Protein AF-A0A6A5KMH1-F1 (afdb_monomer)

Structure (mmCIF, N/CA/C/O backbone):
data_AF-A0A6A5KMH1-F1
#
_entry.id   AF-A0A6A5KMH1-F1
#
loop_
_atom_site.group_PDB
_atom_site.id
_atom_site.type_symbol
_atom_site.label_atom_id
_atom_site.label_alt_id
_atom_site.label_comp_id
_atom_site.label_asym_id
_atom_site.label_entity_id
_atom_site.label_seq_id
_atom_site.pdbx_PDB_ins_code
_atom_site.Cartn_x
_atom_site.Cartn_y
_atom_site.Cartn_z
_atom_site.occupancy
_atom_site.B_iso_or_equiv
_atom_site.auth_seq_id
_atom_site.auth_comp_id
_atom_site.auth_asym_id
_atom_site.auth_atom_id
_atom_site.pdbx_PDB_model_num
ATOM 1 N N . MET A 1 1 ? 31.947 1.098 -14.928 1.00 45.28 1 MET A N 1
ATOM 2 C CA . MET A 1 1 ? 30.630 0.999 -14.259 1.00 45.28 1 MET A CA 1
ATOM 3 C C . MET A 1 1 ? 30.113 2.409 -14.022 1.00 45.28 1 MET A C 1
ATOM 5 O O . MET A 1 1 ? 30.862 3.179 -13.425 1.00 45.28 1 MET A O 1
ATOM 9 N N . PRO A 1 2 ? 28.929 2.810 -14.512 1.00 47.69 2 PRO A N 1
ATOM 10 C CA . PRO A 1 2 ? 28.436 4.150 -14.233 1.00 47.69 2 PRO A CA 1
ATOM 11 C C . PRO A 1 2 ? 27.961 4.206 -12.776 1.00 47.69 2 PRO A C 1
ATOM 13 O O . PRO A 1 2 ? 27.187 3.360 -12.329 1.00 47.69 2 PRO A O 1
ATOM 16 N N . LYS A 1 3 ? 28.475 5.179 -12.020 1.00 47.88 3 LYS A N 1
ATOM 17 C CA . LYS A 1 3 ? 28.023 5.472 -10.658 1.00 47.88 3 LYS A CA 1
ATOM 18 C C . LYS A 1 3 ? 26.606 6.044 -10.747 1.00 47.88 3 LYS A C 1
ATOM 20 O O . LYS A 1 3 ? 26.408 7.094 -11.349 1.00 47.88 3 LYS A O 1
ATOM 25 N N . SER A 1 4 ? 25.635 5.338 -10.172 1.00 57.47 4 SER A N 1
ATOM 26 C CA . SER A 1 4 ? 24.266 5.832 -10.022 1.00 57.47 4 SER A CA 1
ATOM 27 C C . SER A 1 4 ? 24.286 7.104 -9.178 1.00 57.47 4 SER A C 1
ATOM 29 O O . SER A 1 4 ? 24.722 7.074 -8.028 1.00 57.47 4 SER A O 1
ATOM 31 N N . ILE A 1 5 ? 23.818 8.213 -9.749 1.00 55.00 5 ILE A N 1
ATOM 32 C CA . ILE A 1 5 ? 23.582 9.471 -9.039 1.00 55.00 5 ILE A CA 1
ATOM 33 C C . ILE A 1 5 ? 22.462 9.204 -8.029 1.00 55.00 5 ILE A C 1
ATOM 35 O O . ILE A 1 5 ? 21.295 9.069 -8.393 1.00 55.00 5 ILE A O 1
ATOM 39 N N . PHE A 1 6 ? 22.835 9.040 -6.761 1.00 53.56 6 PHE A N 1
ATOM 40 C CA . PHE A 1 6 ? 21.895 8.939 -5.652 1.00 53.56 6 PHE A CA 1
ATOM 41 C C . PHE A 1 6 ? 21.291 10.334 -5.458 1.00 53.56 6 PHE A C 1
ATOM 43 O O . PHE A 1 6 ? 21.964 11.238 -4.967 1.00 53.56 6 PHE A O 1
ATOM 50 N N . HIS A 1 7 ? 20.053 10.541 -5.909 1.00 54.84 7 HIS A N 1
ATOM 51 C CA . HIS A 1 7 ? 19.336 11.777 -5.619 1.00 54.84 7 HIS A CA 1
ATOM 52 C C . HIS A 1 7 ? 18.960 11.748 -4.128 1.00 54.84 7 HIS A C 1
ATOM 54 O O . HIS A 1 7 ? 18.227 10.851 -3.715 1.00 54.84 7 HIS A O 1
ATOM 60 N N . PRO A 1 8 ? 19.429 12.696 -3.298 1.00 51.84 8 PRO A N 1
ATOM 61 C CA . PRO A 1 8 ? 19.212 12.673 -1.846 1.00 51.84 8 PRO A CA 1
ATOM 62 C C . PRO A 1 8 ? 17.735 12.814 -1.432 1.00 51.84 8 PRO A C 1
ATOM 64 O O . PRO A 1 8 ? 17.400 12.604 -0.271 1.00 51.84 8 PRO A O 1
ATOM 67 N N . TYR A 1 9 ? 16.848 13.131 -2.381 1.00 51.22 9 TYR A N 1
ATOM 68 C CA . TYR A 1 9 ? 15.399 13.243 -2.190 1.00 51.22 9 TYR A CA 1
ATOM 69 C C . TYR A 1 9 ? 14.610 12.018 -2.678 1.00 51.22 9 TYR A C 1
ATOM 71 O O . TYR A 1 9 ? 13.392 11.963 -2.498 1.00 51.22 9 TYR A O 1
ATOM 79 N N . ASP A 1 10 ? 15.277 11.016 -3.259 1.00 54.19 10 ASP A N 1
ATOM 80 C CA . ASP A 1 10 ? 14.652 9.730 -3.567 1.00 54.19 10 ASP A CA 1
ATOM 81 C C . ASP A 1 10 ? 14.615 8.877 -2.296 1.00 54.19 10 ASP A C 1
ATOM 83 O O . ASP A 1 10 ? 15.357 7.904 -2.139 1.00 54.19 10 ASP A O 1
ATOM 87 N N . THR A 1 11 ? 13.722 9.227 -1.361 1.00 61.69 11 THR A N 1
ATOM 88 C CA . THR A 1 11 ? 13.323 8.266 -0.329 1.00 61.69 11 THR A CA 1
ATOM 89 C C . THR A 1 11 ? 12.922 6.974 -1.046 1.00 61.69 11 THR A C 1
ATOM 91 O O . THR A 1 11 ? 12.072 7.030 -1.946 1.00 61.69 11 THR A O 1
ATOM 94 N N . PRO A 1 12 ? 13.507 5.814 -0.691 1.00 85.44 12 PRO A N 1
ATOM 95 C CA . PRO A 1 12 ? 13.247 4.574 -1.399 1.00 85.44 12 PRO A CA 1
ATOM 96 C C . PRO A 1 12 ? 11.742 4.331 -1.511 1.00 85.44 12 PRO A C 1
ATOM 98 O O . PRO A 1 12 ? 11.022 4.364 -0.513 1.00 85.44 12 PRO A O 1
ATOM 101 N N . LYS A 1 13 ? 11.252 4.066 -2.730 1.00 85.81 13 LYS A N 1
ATOM 102 C CA . LYS A 1 13 ? 9.817 3.848 -3.008 1.00 85.81 13 LYS A CA 1
ATOM 103 C C . LYS A 1 13 ? 9.169 2.848 -2.045 1.00 85.81 13 LYS A C 1
ATOM 105 O O . LYS A 1 13 ? 7.999 2.993 -1.717 1.00 85.81 13 LYS A O 1
ATOM 110 N N . LYS A 1 14 ? 9.945 1.864 -1.570 1.00 87.69 14 LYS A N 1
ATOM 111 C CA . LYS A 1 14 ? 9.519 0.893 -0.556 1.00 87.69 14 LYS A CA 1
ATOM 112 C C . LYS A 1 14 ? 9.060 1.573 0.736 1.00 87.69 14 LYS A C 1
ATOM 114 O O . LYS A 1 14 ? 7.925 1.375 1.146 1.00 87.69 14 LYS A O 1
ATOM 119 N N . SER A 1 15 ? 9.915 2.402 1.331 1.00 89.19 15 SER A N 1
ATOM 120 C CA . SER A 1 15 ? 9.637 3.097 2.592 1.00 89.19 15 SER A CA 1
ATOM 121 C C . SER A 1 15 ? 8.455 4.058 2.470 1.00 89.19 15 SER A C 1
ATOM 123 O O . SER A 1 15 ? 7.661 4.157 3.395 1.00 89.19 15 SER A O 1
ATOM 125 N N . ARG A 1 16 ? 8.291 4.717 1.311 1.00 90.88 16 ARG A N 1
ATOM 126 C CA . ARG A 1 16 ? 7.129 5.584 1.043 1.00 90.88 16 ARG A CA 1
ATOM 127 C C . ARG A 1 16 ? 5.816 4.810 1.033 1.00 90.88 16 ARG A C 1
ATOM 129 O O . ARG A 1 16 ? 4.851 5.255 1.635 1.00 90.88 16 ARG A O 1
ATOM 136 N N . ILE A 1 17 ? 5.780 3.678 0.328 1.00 92.75 17 ILE A N 1
ATOM 137 C CA . ILE A 1 17 ? 4.578 2.841 0.234 1.00 92.75 17 ILE A CA 1
ATOM 138 C C . ILE A 1 17 ? 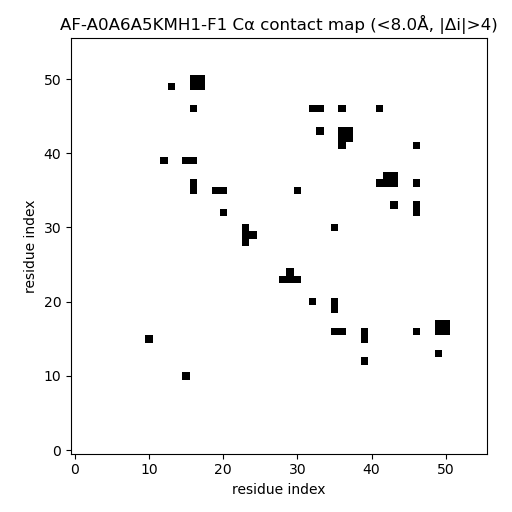4.226 2.274 1.610 1.00 92.75 17 ILE A C 1
ATOM 140 O O . ILE A 1 17 ? 3.071 2.365 2.002 1.00 92.75 17 ILE A O 1
ATOM 144 N N . LYS A 1 18 ? 5.216 1.772 2.355 1.00 92.06 18 LYS A N 1
ATOM 145 C CA . LYS A 1 18 ? 5.021 1.243 3.712 1.00 92.06 18 LYS A CA 1
ATOM 146 C C . LYS A 1 18 ? 4.501 2.307 4.671 1.00 92.06 18 LYS A C 1
ATOM 148 O O . LYS A 1 18 ? 3.386 2.192 5.149 1.00 92.06 18 LYS A O 1
ATOM 153 N N . GLY A 1 19 ? 5.230 3.413 4.829 1.00 93.44 19 GLY A N 1
ATOM 154 C CA . GLY A 1 19 ? 4.822 4.468 5.757 1.00 93.44 19 GLY A CA 1
ATOM 155 C C . GLY A 1 19 ? 3.465 5.091 5.416 1.00 93.44 19 GLY A C 1
ATOM 156 O O . GLY A 1 19 ? 2.731 5.487 6.314 1.00 93.44 19 GLY A O 1
ATOM 157 N N . ALA A 1 20 ? 3.102 5.162 4.130 1.00 94.56 20 ALA A N 1
ATOM 158 C CA . ALA A 1 20 ? 1.776 5.613 3.725 1.00 94.56 20 ALA A CA 1
ATOM 159 C C . ALA A 1 20 ? 0.680 4.588 4.063 1.00 94.56 20 ALA A C 1
ATOM 161 O O . ALA A 1 20 ? -0.375 4.998 4.541 1.00 94.56 20 ALA A O 1
ATOM 162 N N . ALA A 1 21 ? 0.926 3.294 3.829 1.00 94.81 21 ALA A N 1
ATOM 163 C CA . ALA A 1 21 ? 0.011 2.221 4.213 1.00 94.81 21 ALA A CA 1
ATOM 164 C C . ALA A 1 21 ? -0.201 2.204 5.735 1.00 94.81 21 ALA A C 1
ATOM 166 O O . ALA A 1 21 ? -1.331 2.374 6.186 1.00 94.81 21 ALA A O 1
ATOM 167 N N . ASP A 1 22 ? 0.889 2.176 6.509 1.00 95.12 22 ASP A N 1
ATOM 168 C CA . ASP A 1 22 ? 0.865 2.181 7.976 1.00 95.12 22 ASP A CA 1
ATOM 169 C C . ASP A 1 22 ? 0.125 3.405 8.530 1.00 95.12 22 ASP A C 1
ATOM 171 O O . ASP A 1 22 ? -0.662 3.302 9.470 1.00 95.12 22 ASP A O 1
ATOM 175 N N . PHE A 1 23 ? 0.350 4.586 7.943 1.00 95.50 23 PHE A N 1
ATOM 176 C CA . PHE A 1 23 ? -0.335 5.807 8.357 1.00 95.50 23 PHE A CA 1
ATOM 177 C C . PHE A 1 23 ? -1.840 5.745 8.081 1.00 95.50 23 PHE A C 1
ATOM 179 O O . PHE A 1 23 ? -2.632 6.150 8.935 1.00 95.50 23 PHE A O 1
ATOM 186 N N . MET A 1 24 ? -2.239 5.266 6.899 1.00 95.94 24 MET A N 1
ATOM 187 C CA . MET A 1 24 ? -3.652 5.146 6.536 1.00 95.94 24 MET A CA 1
ATOM 188 C C . MET A 1 24 ? -4.358 4.101 7.403 1.00 95.94 24 MET A C 1
ATOM 190 O O . MET A 1 24 ? -5.435 4.396 7.923 1.00 95.94 24 MET A O 1
ATOM 194 N N . ASP A 1 25 ? -3.717 2.960 7.657 1.00 94.44 25 ASP A N 1
ATOM 195 C CA . ASP A 1 25 ? -4.228 1.910 8.541 1.00 94.44 25 ASP A CA 1
ATOM 196 C C . ASP A 1 25 ? -4.352 2.409 9.989 1.00 94.44 25 ASP A C 1
ATOM 198 O O . ASP A 1 25 ? -5.413 2.285 10.601 1.00 94.44 25 ASP A O 1
ATOM 202 N N . TYR A 1 26 ? -3.320 3.078 10.519 1.00 97.06 26 TYR A N 1
ATOM 203 C CA . TYR A 1 26 ? -3.340 3.664 11.865 1.00 97.06 26 TYR A CA 1
ATOM 204 C C . TYR A 1 26 ? -4.441 4.719 12.037 1.00 97.06 26 TYR A C 1
ATOM 206 O O . TYR A 1 26 ? -5.052 4.834 13.101 1.00 97.06 26 TYR A O 1
ATOM 214 N N . LYS A 1 27 ? -4.698 5.517 10.997 1.00 97.19 27 LYS A N 1
ATOM 215 C CA . LYS A 1 27 ? -5.756 6.534 11.007 1.00 97.19 27 LYS A CA 1
ATOM 216 C C . LYS A 1 27 ? -7.139 5.978 10.671 1.00 97.19 27 LYS A C 1
ATOM 218 O O . LYS A 1 27 ? -8.104 6.734 10.769 1.00 97.19 27 LYS A O 1
ATOM 223 N N . GLY A 1 28 ? -7.248 4.707 10.280 1.00 96.06 28 GLY A N 1
ATOM 224 C CA . GLY A 1 28 ? -8.496 4.109 9.807 1.00 96.06 28 GLY A CA 1
ATOM 225 C C . GLY A 1 28 ? -9.034 4.772 8.536 1.00 96.06 28 GLY A C 1
ATOM 226 O O . GLY A 1 28 ? -10.245 4.807 8.324 1.00 96.06 28 GLY A O 1
ATOM 227 N N . ILE A 1 29 ? -8.154 5.351 7.713 1.00 95.94 29 ILE A N 1
ATOM 228 C CA . ILE A 1 29 ? -8.536 5.993 6.455 1.00 95.94 29 ILE A CA 1
ATOM 229 C C . ILE A 1 29 ? -8.697 4.892 5.403 1.00 95.94 29 ILE A C 1
ATOM 231 O O . ILE A 1 29 ? -7.721 4.207 5.108 1.00 95.94 29 ILE A O 1
ATOM 235 N N . PRO A 1 30 ? -9.885 4.714 4.803 1.00 95.19 30 PRO A N 1
ATOM 236 C CA . PRO A 1 30 ? -10.059 3.747 3.730 1.00 95.19 30 PRO A CA 1
ATOM 237 C C . PRO A 1 30 ? -9.306 4.208 2.477 1.00 95.19 30 PRO A C 1
ATOM 239 O O . PRO A 1 30 ? -9.437 5.353 2.044 1.00 95.19 30 PRO A O 1
ATOM 242 N N . TYR A 1 31 ? -8.534 3.306 1.874 1.00 95.62 31 TYR A N 1
ATOM 243 C CA . TYR A 1 31 ? -7.777 3.579 0.654 1.00 95.62 31 TYR A CA 1
ATOM 244 C C . TYR A 1 31 ? -7.614 2.325 -0.197 1.00 95.62 31 TYR A C 1
ATOM 246 O O . TYR A 1 31 ? -7.662 1.189 0.285 1.00 95.62 31 TYR A O 1
ATOM 254 N N . PHE A 1 32 ? -7.358 2.532 -1.486 1.00 96.00 32 PHE A N 1
ATOM 255 C CA . PHE A 1 32 ? -6.985 1.451 -2.380 1.00 96.00 32 PHE A CA 1
ATOM 256 C C . PHE A 1 32 ? -5.464 1.329 -2.452 1.00 96.00 32 PHE A C 1
ATOM 258 O O . PHE A 1 32 ? -4.766 2.197 -2.977 1.00 96.00 32 PHE A O 1
ATOM 265 N N . HIS A 1 33 ? -4.945 0.180 -2.028 1.00 94.31 33 HIS A N 1
ATOM 266 C CA . HIS A 1 33 ? -3.534 -0.185 -2.178 1.00 94.31 33 HIS A CA 1
ATOM 267 C C . HIS A 1 33 ? -3.035 -0.005 -3.620 1.00 94.31 33 HIS A C 1
ATOM 269 O O . HIS A 1 33 ? -1.920 0.446 -3.866 1.00 94.31 33 HIS A O 1
ATOM 275 N N . THR A 1 34 ? -3.892 -0.282 -4.604 1.00 94.31 34 THR A N 1
ATOM 276 C CA . THR A 1 34 ? -3.570 -0.097 -6.021 1.00 94.31 34 THR A CA 1
ATOM 277 C C . THR A 1 34 ? -3.344 1.362 -6.409 1.00 94.31 34 THR A C 1
ATOM 279 O O . THR A 1 34 ? -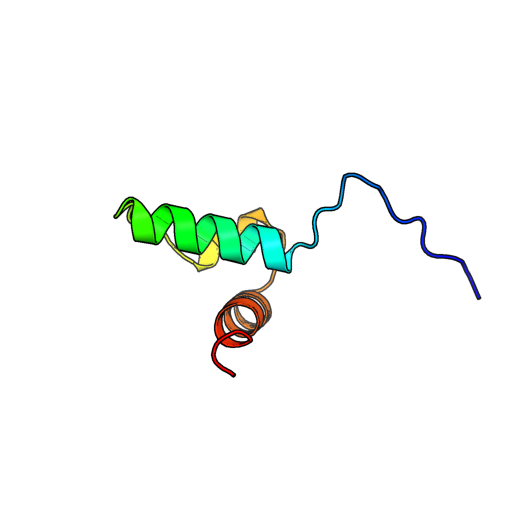2.496 1.626 -7.262 1.00 94.31 34 THR A O 1
ATOM 282 N N . GLU A 1 35 ? -4.064 2.302 -5.794 1.00 95.19 35 GLU A N 1
ATOM 283 C CA . GLU A 1 35 ? -3.854 3.738 -6.004 1.00 95.19 35 GLU A CA 1
ATOM 284 C C . GLU A 1 35 ? -2.568 4.203 -5.326 1.00 95.19 35 GLU A C 1
ATOM 286 O O . GLU A 1 35 ? -1.768 4.900 -5.952 1.00 95.19 35 GLU A O 1
ATOM 291 N N . LEU A 1 36 ? -2.300 3.721 -4.108 1.00 94.50 36 LEU A N 1
ATOM 292 C CA . LEU A 1 36 ? -1.039 3.964 -3.407 1.00 94.50 36 LEU A CA 1
ATOM 293 C C . LEU A 1 36 ? 0.173 3.500 -4.238 1.00 94.50 36 LEU A C 1
ATOM 295 O O . LEU A 1 36 ? 1.176 4.214 -4.351 1.00 94.50 36 LEU A O 1
ATOM 299 N N . PHE A 1 37 ? 0.086 2.324 -4.863 1.00 94.56 37 PHE A N 1
ATOM 300 C CA . PHE A 1 37 ? 1.144 1.820 -5.741 1.00 94.56 37 PHE A CA 1
ATOM 301 C C . PHE A 1 37 ? 1.278 2.663 -7.014 1.00 94.56 37 PHE A C 1
ATOM 303 O O . PHE A 1 37 ? 2.396 3.037 -7.380 1.00 94.56 37 PHE A O 1
ATOM 310 N N . SER A 1 38 ? 0.154 3.007 -7.652 1.00 94.12 38 SER A N 1
ATOM 311 C CA . SER A 1 38 ? 0.123 3.831 -8.867 1.00 94.12 38 SER A CA 1
ATOM 312 C C . SER A 1 38 ? 0.753 5.208 -8.635 1.00 94.12 38 SER A C 1
ATOM 314 O O . SER A 1 38 ? 1.631 5.623 -9.397 1.00 94.12 38 SER A O 1
ATOM 316 N N . TYR A 1 39 ? 0.415 5.863 -7.519 1.00 93.38 39 TYR A N 1
ATOM 317 C CA . TYR A 1 39 ? 0.987 7.147 -7.106 1.00 93.38 39 TYR A CA 1
ATOM 318 C C . TYR A 1 39 ? 2.516 7.091 -6.973 1.00 93.38 39 TYR A C 1
ATOM 320 O O . TYR A 1 39 ? 3.231 7.997 -7.403 1.00 93.38 39 TYR A O 1
ATOM 328 N N . ASN A 1 40 ? 3.046 5.980 -6.454 1.00 91.06 40 ASN A N 1
ATOM 329 C CA . ASN A 1 40 ? 4.487 5.756 -6.325 1.00 91.06 40 ASN A CA 1
ATOM 330 C C . ASN A 1 40 ? 5.136 5.158 -7.597 1.00 91.06 40 ASN A C 1
ATOM 332 O O . ASN A 1 40 ? 6.324 4.808 -7.588 1.00 91.06 40 ASN A O 1
ATOM 336 N N . ARG A 1 41 ? 4.391 5.063 -8.711 1.00 92.31 41 ARG A N 1
ATOM 337 C CA . ARG A 1 41 ? 4.813 4.462 -9.990 1.00 92.31 41 ARG A CA 1
ATOM 338 C C . ARG A 1 41 ? 5.328 3.030 -9.815 1.00 92.31 41 ARG A C 1
ATOM 340 O O . ARG A 1 41 ? 6.415 2.681 -10.289 1.00 92.31 41 ARG A O 1
ATOM 347 N N . VAL A 1 42 ? 4.571 2.223 -9.079 1.00 90.94 42 VAL A N 1
ATOM 348 C CA . VAL A 1 42 ? 4.852 0.812 -8.804 1.00 90.94 42 VAL A CA 1
ATOM 349 C C . VAL A 1 42 ? 3.696 -0.038 -9.328 1.00 90.94 42 VAL A C 1
ATOM 351 O O . VAL A 1 42 ? 2.528 0.290 -9.139 1.00 90.94 42 VAL A O 1
ATOM 354 N N . SER A 1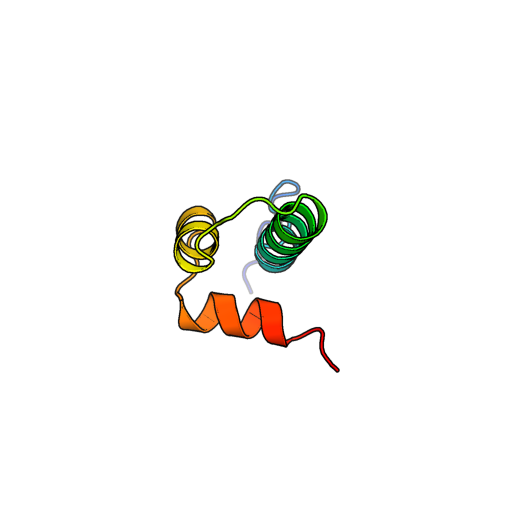 43 ? 4.017 -1.138 -10.015 1.00 92.25 43 SER A N 1
ATOM 355 C CA . SER A 1 43 ? 3.008 -2.095 -10.475 1.00 92.25 43 SER A CA 1
ATOM 356 C C . SER A 1 43 ? 2.350 -2.806 -9.292 1.00 92.25 43 SER A C 1
ATOM 358 O O . SER A 1 43 ? 2.974 -2.984 -8.247 1.00 92.25 43 SER A O 1
ATOM 360 N N . LYS A 1 44 ? 1.111 -3.282 -9.464 1.00 92.81 44 LYS A N 1
ATOM 361 C CA . LYS A 1 44 ? 0.369 -3.983 -8.399 1.00 92.81 44 LYS A CA 1
ATOM 362 C C . LYS A 1 44 ? 1.179 -5.127 -7.779 1.00 92.81 44 LYS A C 1
ATOM 364 O O . LYS A 1 44 ? 1.324 -5.176 -6.564 1.00 92.81 44 LYS A O 1
ATOM 369 N N . THR A 1 45 ? 1.769 -5.990 -8.608 1.00 92.75 45 THR A N 1
ATOM 370 C CA . THR A 1 45 ? 2.578 -7.136 -8.160 1.00 92.75 45 THR A CA 1
ATOM 371 C C . THR A 1 45 ? 3.763 -6.701 -7.301 1.00 92.75 45 THR A C 1
ATOM 373 O O . THR A 1 45 ? 4.006 -7.264 -6.238 1.00 92.75 45 THR A O 1
ATOM 376 N N . ARG A 1 46 ? 4.486 -5.658 -7.728 1.00 90.06 46 ARG A N 1
ATOM 377 C CA . ARG A 1 46 ? 5.644 -5.150 -6.987 1.00 90.06 46 ARG A CA 1
ATOM 378 C C . ARG A 1 46 ? 5.230 -4.413 -5.713 1.00 90.06 46 ARG A C 1
ATOM 380 O O . ARG A 1 46 ? 5.959 -4.479 -4.734 1.00 90.06 46 ARG A O 1
ATOM 387 N N . GLY A 1 47 ? 4.086 -3.731 -5.719 1.00 91.81 47 GLY A N 1
ATOM 388 C CA . GLY A 1 47 ? 3.532 -3.0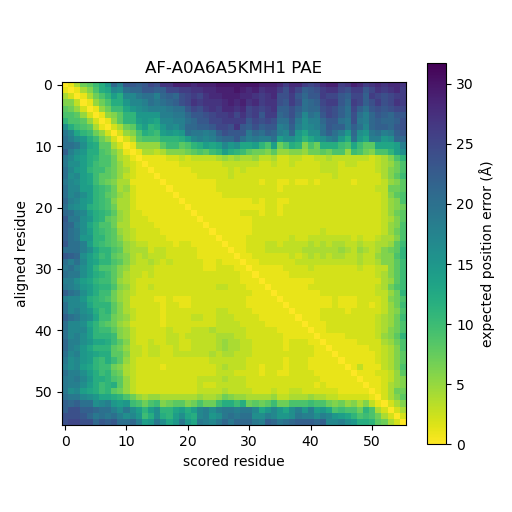56 -4.545 1.00 91.81 47 GLY A CA 1
ATOM 389 C C . GLY A 1 47 ? 3.196 -4.039 -3.427 1.00 91.81 47 GLY A C 1
ATOM 390 O O . GLY A 1 47 ? 3.646 -3.858 -2.301 1.00 91.81 47 GLY A O 1
ATOM 391 N N . TRP A 1 48 ? 2.515 -5.137 -3.760 1.00 94.25 48 TRP A N 1
ATOM 392 C CA . TRP A 1 48 ? 2.238 -6.209 -2.801 1.00 94.25 48 TRP A CA 1
ATOM 393 C C . TRP A 1 48 ? 3.505 -6.884 -2.283 1.00 94.25 48 TRP A C 1
ATOM 395 O O . TRP A 1 48 ? 3.634 -7.079 -1.079 1.00 94.25 48 TRP A O 1
ATOM 405 N N . ALA A 1 49 ? 4.475 -7.158 -3.159 1.00 90.88 49 ALA A N 1
ATOM 406 C CA . ALA A 1 49 ? 5.762 -7.709 -2.739 1.00 90.88 49 ALA A CA 1
ATOM 407 C C . ALA A 1 49 ? 6.5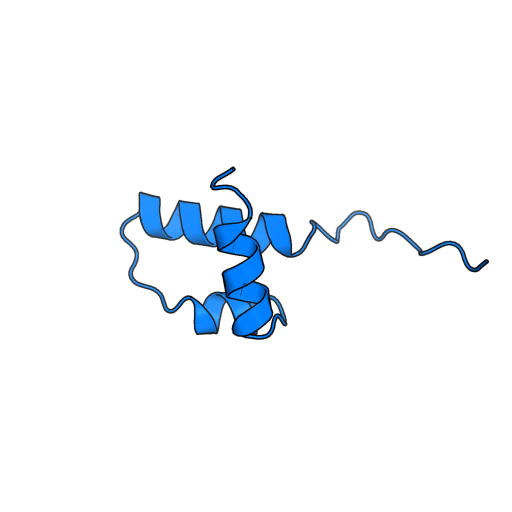15 -6.783 -1.766 1.00 90.88 49 ALA A C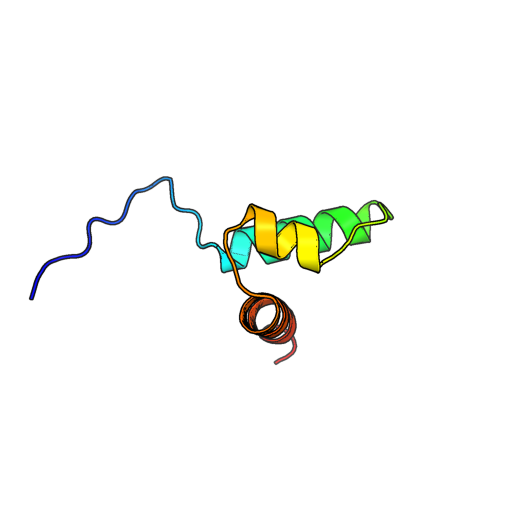 1
ATOM 409 O O . ALA A 1 49 ? 7.240 -7.265 -0.908 1.00 90.88 49 ALA A O 1
ATOM 410 N N . ILE A 1 50 ? 6.349 -5.458 -1.882 1.00 89.38 50 ILE A N 1
ATOM 411 C CA . ILE A 1 50 ? 6.945 -4.485 -0.954 1.00 89.38 50 ILE A CA 1
ATOM 412 C C . ILE A 1 50 ? 6.294 -4.559 0.428 1.00 89.38 50 ILE A C 1
ATOM 414 O O . ILE A 1 50 ? 7.018 -4.465 1.415 1.00 89.38 50 ILE A O 1
ATOM 418 N N . LEU A 1 51 ? 4.969 -4.703 0.497 1.00 89.88 51 LEU A N 1
ATOM 419 C CA . LEU A 1 51 ? 4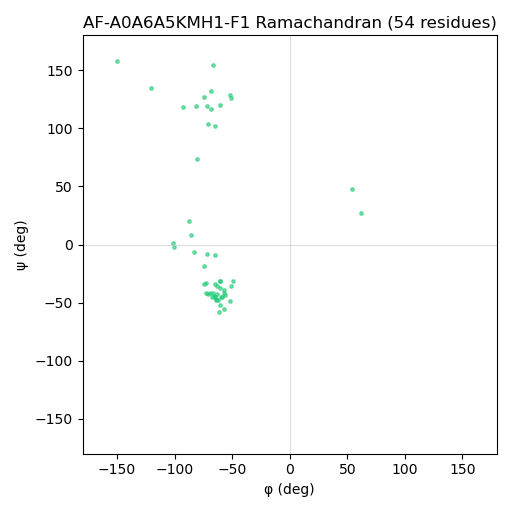.241 -4.774 1.768 1.00 89.88 51 LEU A CA 1
ATOM 420 C C . LEU A 1 51 ? 4.421 -6.122 2.475 1.00 89.88 51 LEU A C 1
ATOM 422 O O . LEU A 1 51 ? 4.498 -6.161 3.693 1.00 89.88 51 LEU A O 1
ATOM 426 N N . GLN A 1 52 ? 4.545 -7.220 1.727 1.00 86.88 52 GLN A N 1
ATOM 427 C CA . GLN A 1 52 ? 4.749 -8.557 2.301 1.00 86.88 52 GLN A CA 1
ATOM 428 C C . GLN A 1 52 ? 6.174 -8.784 2.832 1.00 86.88 52 GLN A C 1
ATOM 430 O O . GLN A 1 52 ? 6.385 -9.692 3.626 1.00 86.88 52 GLN A O 1
ATOM 435 N N . GLN A 1 53 ? 7.151 -7.973 2.411 1.00 73.12 53 GLN A N 1
ATOM 436 C CA . GLN A 1 53 ? 8.57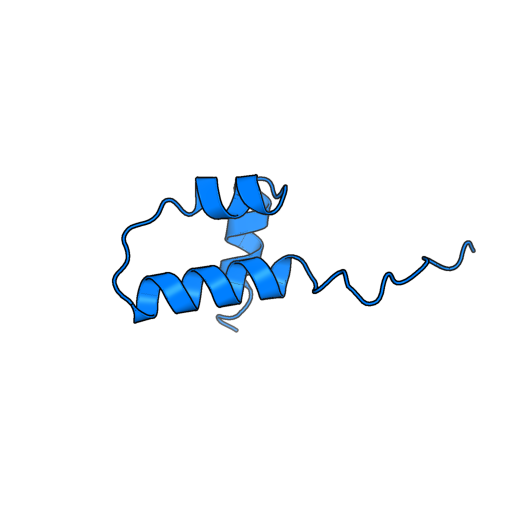3 -8.191 2.706 1.00 73.12 53 GLN A CA 1
ATOM 437 C C . GLN A 1 53 ? 8.995 -7.924 4.164 1.00 73.12 53 GLN A C 1
ATOM 439 O O . GLN A 1 53 ? 10.147 -8.186 4.474 1.00 73.12 53 GLN A O 1
ATOM 444 N N . ASP A 1 54 ? 8.125 -7.375 5.018 1.00 57.81 54 ASP A N 1
ATOM 445 C CA . ASP A 1 54 ? 8.430 -7.081 6.437 1.00 57.81 54 ASP A CA 1
ATOM 446 C C . ASP A 1 54 ? 7.852 -8.107 7.421 1.00 57.81 54 ASP A C 1
ATOM 448 O O . ASP A 1 54 ? 8.004 -7.947 8.627 1.00 57.81 54 ASP A O 1
ATOM 452 N N . ASN A 1 55 ? 7.173 -9.146 6.931 1.00 51.19 55 ASN A N 1
ATOM 453 C CA . ASN A 1 55 ? 6.587 -10.179 7.789 1.00 51.19 55 ASN A CA 1
ATOM 454 C C . ASN A 1 55 ? 7.564 -11.335 8.110 1.00 51.19 55 ASN A C 1
ATOM 456 O O . ASN A 1 55 ? 7.112 -12.423 8.467 1.00 51.19 55 ASN A O 1
ATOM 460 N N . GLU A 1 56 ? 8.875 -11.110 7.965 1.00 41.47 56 GLU A N 1
ATOM 461 C CA . GLU A 1 56 ? 9.983 -12.042 8.253 1.00 41.47 56 GLU A CA 1
ATOM 462 C C . GLU A 1 56 ? 11.062 -11.327 9.080 1.00 41.47 56 GLU A C 1
ATOM 464 O O . GLU A 1 56 ? 11.523 -11.922 10.080 1.00 41.47 56 GLU A O 1
#

Nearest PDB structures (foldseek):
  3wgh-assembly1_B  TM=5.478E-01  e=1.290E+00  Thermoanaerobacter ethanolicus JW 200
  8qti-assembly1_F  TM=6.259E-01  e=7.630E+00  Mycolicibacterium smegmatis MC2 155
  8r6p-assembly1_F  TM=6.121E-01  e=8.704E+00  Mycolicibacterium smegmatis MC2 155
  7vf9-assembly1_F  TM=5.426E-01  e=9.928E+00  Pseudomonas aeruginosa PAO1

Solvent-accessible surface area (backbone atoms only — not comparable to full-atom values): 3608 Å² total; per-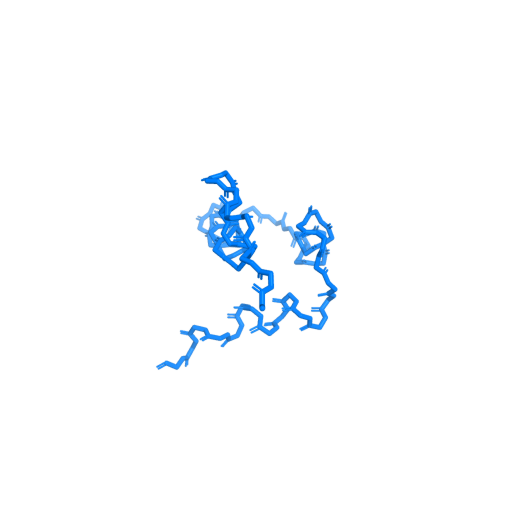residue (Å²): 131,87,80,78,83,78,57,94,80,64,68,54,66,59,60,55,50,46,56,51,49,54,49,30,60,76,68,68,52,89,76,58,67,64,54,56,20,48,77,68,74,35,54,64,71,60,40,52,54,55,65,60,66,74,83,119

Sequence (56 aa):
MPKSIFHPYDTPKKSRIKGAADFMDYKGIPYFHTELFSYNRVSKTRGWAILQQDNE

Secondary structure (DSSP, 8-state):
-PPP---TT---HHHHHHHHHHHHHHHT----HHHHHHHTT--HHHHHHHHHTT--

Organism: NCBI:txid184978

Mean predicted aligned error: 7.86 Å

Radius of gyration: 13.08 Å; Cα contacts (8 Å, |Δi|>4): 30; chains: 1; bounding box: 41×25×26 Å

Foldseek 3Di:
DDDPPDDVPCPDLLVQLQVVVVVCVVVVPDDDLCVSCVVSVHHPVVSVVSNVVPPD

pLDDT: mean 82.33, std 17.94, range [41.47, 97.19]